Protein 1LMI (pdb70)

InterPro domains:
  IPR015250 MPT63-like [PF09167] (32-157)
  IPR029050 Immunoprotective extracellular, immunoglobulin-like domain superfamily [G3DSA:2.60.40.1240] (29-159)

Solvent-accessible surface area: 6505 Å² total; per-residue (Å²): 125,107,73,55,66,67,10,122,50,39,43,73,18,67,17,86,54,89,152,40,86,28,26,17,0,3,77,0,14,82,27,104,61,6,141,18,109,16,61,89,91,109,58,86,36,86,10,30,18,0,37,0,23,0,24,0,74,111,20,69,6,85,9,41,5,45,39,0,6,0,43,12,93,130,44,73,62,14,109,2,19,147,63,80,48,12,55,112,34,3,56,33,61,79,16,69,111,64,94,101,18,87,11,50,2,4,0,21,9,89,38,80,66,4,59,23,0,0,2,43,58,71,169,62,34,16,0,25,0,67,123

Sequence (131 aa):
SAYPITGKLGSELTMTDTVGQVVLGWKVSDLKSSTAVIPGYPVAGQVWEATATVNAIRGSVTPAVSQFNARTADGINYRVLWQAAGPDTISGATIPQGEQSTGKIYFDVTGPSPTIVAMNNGMEDLLIWEP

Radius of gyration: 14.11 Å; Cα contacts (8 Å, |Δi|>4): 336; chains: 1; bounding box: 38×39×24 Å

Foldseek 3Di:
DPDADEDAQQDWDWDQDVVVQWIKIKHKHDWAFDPKDFDPPPFDATKIKIKMKMAGATFKDQDPLQQKWFAAPVGDIWTWPPDDRGPQGWDRDIGGHGDMIMGMIMTRDDDDGGFKMWGHDVPGTHYIHGD

Structure (mmCIF, N/CA/C/O backbone):
data_1LMI
#
_entry.id   1LMI
#
_cell.length_a   43.129
_cell.length_b   43.129
_cell.length_c   228.798
_cell.angle_alpha   90.00
_cell.angle_beta   90.00
_cell.angle_gamma   120.00
#
_symmetry.space_group_name_H-M   'P 65 2 2'
#
loop_
_entity.id
_entity.type
_entity.pdbx_description
1 polymer 'Immunogenic protein MPT63/MPB63'
2 water water
#
loop_
_atom_site.group_PDB
_atom_site.id
_atom_site.type_symbol
_atom_site.label_atom_id
_atom_site.label_alt_id
_atom_site.label_comp_id
_atom_site.label_asym_id
_atom_site.label_entity_id
_atom_site.label_seq_id
_atom_site.pdbx_PDB_ins_code
_atom_site.Cartn_x
_atom_site.Cartn_y
_atom_site.Cartn_z
_atom_site.occupancy
_atom_site.B_iso_or_equiv
_atom_site.auth_seq_id
_atom_site.auth_comp_id
_atom_site.auth_asym_id
_atom_site.auth_atom_id
_atom_site.pdbx_PDB_model_num
ATOM 1 N N . SER A 1 1 ? 27.709 37.058 17.706 1.00 30.33 1 SER A N 1
ATOM 2 C CA . SER A 1 1 ? 28.831 36.314 17.158 1.00 25.19 1 SER A CA 1
ATOM 3 C C . SER A 1 1 ? 28.826 36.362 15.629 1.00 33.21 1 SER A C 1
ATOM 4 O O . SER A 1 1 ? 27.731 36.268 15.070 1.00 32.24 1 SER A O 1
ATOM 7 N N . ALA A 1 2 ? 29.997 36.493 15.024 1.00 28.07 2 ALA A N 1
ATOM 8 C CA . ALA A 1 2 ? 30.148 36.490 13.578 1.00 26.97 2 ALA A CA 1
ATOM 9 C C . ALA A 1 2 ? 29.971 35.077 13.026 1.00 28.85 2 ALA A C 1
ATOM 10 O O . ALA A 1 2 ? 29.838 34.898 11.831 1.00 23.82 2 ALA A O 1
ATOM 12 N N . TYR A 1 3 ? 29.969 34.065 13.904 1.00 22.36 3 TYR A N 1
ATOM 13 C CA . TYR A 1 3 ? 29.662 32.750 13.350 1.00 18.79 3 TYR A CA 1
ATOM 14 C C . TYR A 1 3 ? 28.145 32.589 13.158 1.00 24.57 3 TYR A C 1
ATOM 15 O O . TYR A 1 3 ? 27.384 33.244 13.864 1.00 25.54 3 TYR A O 1
ATOM 24 N N . PRO A 1 4 ? 27.851 31.730 12.263 1.00 21.10 4 PRO A N 1
ATOM 25 C CA . PRO A 1 4 ? 28.572 30.804 11.452 1.00 16.82 4 PRO A CA 1
ATOM 26 C C . PRO A 1 4 ? 28.997 31.385 10.091 1.00 17.98 4 PRO A C 1
ATOM 27 O O . PRO A 1 4 ? 28.408 32.352 9.646 1.00 23.58 4 PRO A O 1
ATOM 31 N N . ILE A 1 5 ? 29.974 30.699 9.526 1.00 1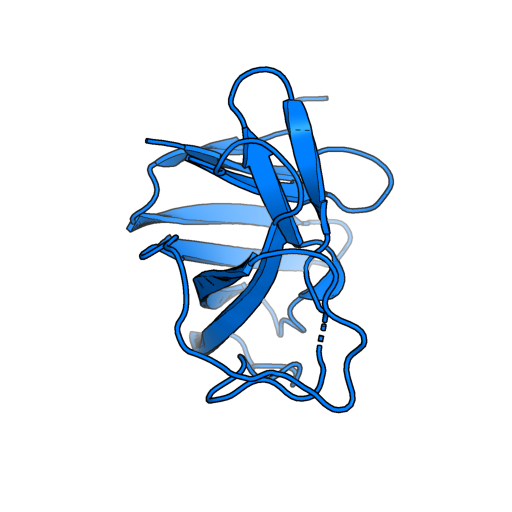6.07 5 ILE A N 1
ATOM 32 C CA . ILE A 1 5 ? 30.457 30.874 8.167 1.00 14.20 5 ILE A CA 1
ATOM 33 C C . ILE A 1 5 ? 29.640 29.910 7.296 1.00 13.88 5 ILE A C 1
ATOM 34 O O . ILE A 1 5 ? 29.619 28.721 7.610 1.00 14.17 5 ILE A O 1
ATOM 39 N N . THR A 1 6 ? 28.971 30.420 6.287 1.00 19.56 6 THR A N 1
ATOM 40 C CA . THR A 1 6 ? 28.066 29.657 5.451 1.00 15.14 6 THR A CA 1
ATOM 41 C C . THR A 1 6 ? 28.588 29.634 4.032 1.00 17.15 6 THR A C 1
ATOM 42 O O . THR A 1 6 ? 29.054 30.669 3.529 1.00 20.71 6 THR A O 1
ATOM 46 N N . GLY A 1 7 ? 28.470 28.471 3.405 1.00 14.84 7 GLY A N 1
ATOM 47 C CA . GLY A 1 7 ? 28.756 28.413 1.974 1.00 13.78 7 GLY A CA 1
ATOM 48 C C . GLY A 1 7 ? 28.036 27.244 1.349 1.00 12.32 7 GLY A C 1
ATOM 49 O O . GLY A 1 7 ? 27.041 26.776 1.906 1.00 15.41 7 GLY A O 1
ATOM 50 N N . LYS A 1 8 ? 28.494 26.757 0.222 1.00 12.51 8 LYS A N 1
ATOM 51 C CA . LYS A 1 8 ? 27.819 25.753 -0.575 1.00 13.50 8 LYS A CA 1
ATOM 52 C C . LYS A 1 8 ? 28.390 24.362 -0.347 1.00 9.15 8 LYS A C 1
ATOM 53 O O . LYS A 1 8 ? 29.606 24.230 -0.215 1.00 13.00 8 LYS A O 1
ATOM 59 N N . LEU A 1 9 ? 27.510 23.368 -0.319 1.00 9.52 9 LEU A N 1
ATOM 60 C CA . LEU A 1 9 ? 27.981 21.992 -0.468 1.00 10.47 9 LEU A CA 1
ATOM 61 C C . LEU A 1 9 ? 28.895 21.905 -1.673 1.00 9.65 9 LEU A C 1
ATOM 62 O O . LEU A 1 9 ? 28.532 22.468 -2.724 1.00 11.49 9 LEU A O 1
ATOM 67 N N . GLY A 1 10 ? 30.007 21.219 -1.499 1.00 11.12 10 GLY A N 1
ATOM 68 C CA . GLY A 1 10 ? 31.049 21.110 -2.517 1.00 11.19 10 GLY A CA 1
ATOM 69 C C . GLY A 1 10 ? 32.192 22.080 -2.248 1.00 12.41 10 GLY A C 1
ATOM 70 O O . GLY A 1 10 ? 33.267 21.905 -2.848 1.00 11.77 10 GLY A O 1
ATOM 71 N N . SER A 1 11 ? 32.005 23.085 -1.398 1.00 10.64 11 SER A N 1
ATOM 72 C CA . SER A 1 11 ? 33.039 24.087 -1.143 1.00 11.62 11 SER A CA 1
ATOM 73 C C . SER A 1 11 ? 33.769 23.847 0.177 1.00 11.36 11 SER A C 1
ATOM 74 O O . SER A 1 11 ? 33.207 23.325 1.129 1.00 11.54 11 SER A O 1
ATOM 77 N N . GLU A 1 12 ? 35.022 24.257 0.204 1.00 10.53 12 GLU A N 1
ATOM 78 C CA . GLU A 1 12 ? 35.831 24.247 1.418 1.00 9.58 12 GLU A CA 1
ATOM 79 C C . GL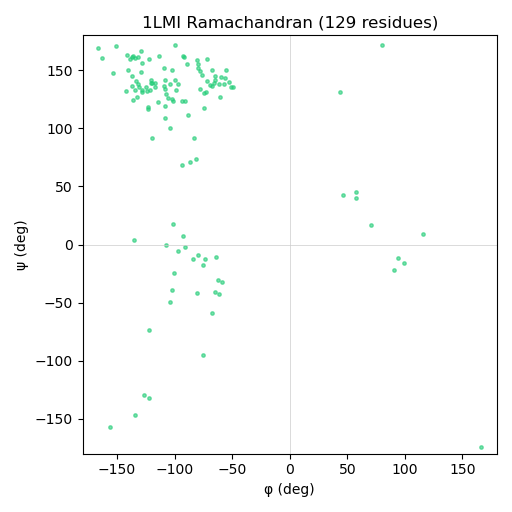U A 1 12 ? 35.757 25.592 2.118 1.00 11.96 12 GLU A C 1
ATOM 80 O O . GLU A 1 12 ? 36.026 26.630 1.494 1.00 13.44 12 GLU A O 1
ATOM 86 N N . LEU A 1 13 ? 35.343 25.549 3.389 1.00 10.87 13 LEU A N 1
ATOM 87 C CA . LEU A 1 13 ? 35.224 26.758 4.207 1.00 10.91 13 LEU A CA 1
ATOM 88 C C . LEU A 1 13 ? 36.385 26.833 5.197 1.00 14.40 13 LEU A C 1
ATOM 89 O O . LEU A 1 13 ? 36.715 25.776 5.764 1.00 14.30 13 LEU A O 1
ATOM 94 N N . THR A 1 14 ? 36.958 27.997 5.397 1.00 13.04 14 THR A N 1
ATOM 95 C CA . THR A 1 14 ? 38.120 28.251 6.258 1.00 11.81 14 THR A CA 1
ATOM 96 C C . THR A 1 14 ? 37.692 28.781 7.597 1.00 14.29 14 THR A C 1
ATOM 97 O O . THR A 1 14 ? 36.861 29.690 7.717 1.00 18.29 14 THR A O 1
ATOM 100 N N . MET A 1 15 ? 38.229 28.235 8.688 1.00 14.72 15 MET A N 1
ATOM 101 C CA . MET A 1 15 ? 37.936 28.885 9.968 1.00 19.16 15 MET A CA 1
ATOM 102 C C . MET A 1 15 ? 39.270 29.033 10.690 1.00 15.37 15 MET A C 1
ATOM 103 O O . MET A 1 15 ? 40.134 28.166 10.699 1.00 13.08 15 MET A O 1
ATOM 108 N N . THR A 1 16 ? 39.380 30.214 11.278 1.00 13.87 16 THR A N 1
ATOM 109 C CA . THR A 1 16 ? 40.581 30.558 12.023 1.00 11.94 16 THR A CA 1
ATOM 110 C C . THR A 1 16 ? 40.259 30.390 13.497 1.00 14.61 16 THR A C 1
ATOM 111 O O . THR A 1 16 ? 39.303 31.001 14.001 1.00 20.92 16 THR A O 1
ATOM 115 N N . ASP A 1 17 ? 41.031 29.579 14.199 1.00 15.31 17 ASP A N 1
ATOM 116 C CA . ASP A 1 17 ? 40.837 29.470 15.646 1.00 16.84 17 ASP A CA 1
ATOM 117 C C . ASP A 1 17 ? 42.086 29.885 16.423 1.00 15.00 17 ASP A C 1
ATOM 118 O O . ASP A 1 17 ? 42.947 29.073 16.734 1.00 19.35 17 ASP A O 1
ATOM 123 N N . THR A 1 18 ? 42.121 31.166 16.775 1.00 21.08 18 THR A N 1
ATOM 124 C CA . THR A 1 18 ? 43.330 31.672 17.424 1.00 19.45 18 THR A CA 1
ATOM 125 C C . THR A 1 18 ? 43.436 31.222 18.874 1.00 26.43 18 THR A C 1
ATOM 126 O O . THR A 1 18 ? 44.521 31.235 19.474 1.00 45.65 18 THR A O 1
ATOM 130 N N . VAL A 1 19 ? 42.358 30.766 19.508 1.00 21.34 19 VAL A N 1
ATOM 131 C CA . VAL A 1 19 ? 42.576 30.180 20.842 1.00 16.77 19 VAL A CA 1
ATOM 132 C C . VAL A 1 19 ? 43.405 28.924 20.750 1.00 19.62 19 VAL A C 1
ATOM 133 O O . VAL A 1 19 ? 44.273 28.643 21.580 1.00 22.11 19 VAL A O 1
ATOM 137 N N . GLY A 1 20 ? 43.098 28.119 19.717 1.00 17.98 20 GLY A N 1
ATOM 138 C CA . GLY A 1 20 ? 43.848 26.898 19.498 1.00 17.60 20 GLY A CA 1
ATOM 139 C C . GLY A 1 20 ? 45.063 27.049 18.584 1.00 16.13 20 GLY A C 1
ATOM 140 O O . GLY A 1 20 ? 45.762 26.063 18.390 1.00 23.73 20 GLY A O 1
ATOM 141 N N . GLN A 1 21 ? 45.285 28.242 18.060 1.00 18.85 21 GLN A N 1
ATOM 142 C CA . GLN A 1 21 ? 46.369 28.569 17.158 1.00 23.43 21 GLN A CA 1
ATOM 143 C C . GLN A 1 21 ? 46.321 27.673 15.927 1.00 18.46 21 GLN A C 1
ATOM 144 O O . GLN A 1 21 ? 47.337 27.193 15.441 1.00 25.03 21 GLN A O 1
ATOM 150 N N . VAL A 1 22 ? 45.093 27.439 15.466 1.00 16.90 22 VAL A N 1
ATOM 151 C CA . VAL A 1 22 ? 44.980 26.603 14.266 1.00 15.29 22 VAL A CA 1
ATOM 152 C C . VAL A 1 22 ? 44.108 27.348 13.256 1.00 12.02 22 VAL A C 1
ATOM 153 O O . VAL A 1 22 ? 43.307 28.211 13.614 1.00 15.10 22 VAL A O 1
ATOM 157 N N . VAL A 1 23 ? 44.313 26.980 12.000 1.00 14.19 23 VAL A N 1
ATOM 158 C CA . VAL A 1 23 ? 43.443 27.350 10.896 1.00 9.67 23 VAL A CA 1
ATOM 159 C C . VAL A 1 23 ? 43.099 26.054 10.173 1.00 14.04 23 VAL A C 1
ATOM 160 O O . VAL A 1 23 ? 43.978 25.228 9.898 1.00 13.90 23 VAL A O 1
ATOM 164 N N . LEU A 1 24 ? 41.814 25.877 9.887 1.00 12.77 24 LEU A N 1
ATOM 165 C CA . LEU A 1 24 ? 41.522 24.633 9.166 1.00 13.01 24 LEU A CA 1
ATOM 166 C C . LEU A 1 24 ? 40.494 24.938 8.079 1.00 12.25 24 LEU A C 1
ATOM 167 O O . LEU A 1 24 ? 39.780 25.939 8.075 1.00 14.64 24 LEU A O 1
ATOM 172 N N . GLY A 1 25 ? 40.507 24.004 7.120 1.00 12.13 25 GLY A N 1
ATOM 173 C CA . GLY A 1 25 ? 39.531 24.077 6.025 1.00 9.90 25 GLY A CA 1
ATOM 174 C C . GLY A 1 25 ? 38.671 22.843 6.109 1.00 13.47 25 GLY A C 1
ATOM 175 O O . GLY A 1 25 ? 39.233 21.767 6.326 1.00 13.20 25 GLY A O 1
ATOM 176 N N . TRP A 1 26 ? 37.369 22.955 5.973 1.00 9.15 26 TRP A N 1
ATOM 177 C CA . TRP A 1 26 ? 36.551 21.769 5.850 1.00 8.16 26 TRP A CA 1
ATOM 178 C C . TRP A 1 26 ? 35.729 21.857 4.544 1.00 8.76 26 TRP A C 1
ATOM 179 O O . TRP A 1 26 ? 35.093 22.880 4.295 1.00 10.09 26 TRP A O 1
ATOM 190 N N . LYS A 1 27 ? 35.762 20.760 3.794 1.00 9.24 27 LYS A N 1
ATOM 191 C CA . LYS A 1 27 ? 34.897 20.588 2.633 1.00 9.86 27 LYS A CA 1
ATOM 192 C C . LYS A 1 27 ? 33.830 19.544 2.994 1.00 9.98 27 LYS A C 1
ATOM 193 O O . LYS A 1 27 ? 34.195 18.490 3.534 1.00 10.28 27 LYS A O 1
ATOM 199 N N . VAL A 1 28 ? 32.589 19.867 2.656 1.00 9.03 28 VAL A N 1
ATOM 200 C CA . VAL A 1 28 ? 31.521 18.858 2.761 1.00 10.61 28 VAL A CA 1
ATOM 201 C C . VAL A 1 28 ? 30.810 18.820 1.414 1.00 8.57 28 VAL A C 1
ATOM 202 O O . VAL A 1 28 ? 30.508 19.867 0.797 1.00 12.10 28 VAL A O 1
ATOM 206 N N . SER A 1 29 ? 30.633 17.574 0.916 1.00 9.19 29 SER A N 1
ATOM 207 C CA . SER A 1 29 ? 29.969 17.407 -0.374 1.00 8.81 29 SER A CA 1
ATOM 208 C C . SER A 1 29 ? 29.254 16.064 -0.414 1.00 13.48 29 SER A C 1
ATOM 209 O O . SER A 1 29 ? 29.419 15.205 0.457 1.00 11.61 29 SER A O 1
ATOM 212 N N . ASP A 1 30 ? 28.442 15.830 -1.449 1.00 10.86 30 ASP A N 1
ATOM 213 C CA . ASP A 1 30 ? 27.859 14.501 -1.650 1.00 11.44 30 ASP A CA 1
ATOM 214 C C . ASP A 1 30 ? 27.037 14.024 -0.425 1.00 10.71 30 ASP A C 1
ATOM 215 O O . ASP A 1 30 ? 27.080 12.883 0.043 1.00 10.85 30 ASP A O 1
ATOM 220 N N . LEU A 1 31 ? 26.214 14.937 0.096 1.00 9.50 31 LEU A N 1
ATOM 221 C CA . LEU A 1 31 ? 25.203 14.615 1.073 1.00 9.64 31 LEU A CA 1
ATOM 222 C C . LEU A 1 31 ? 24.027 13.900 0.406 1.00 12.92 31 LEU A C 1
ATOM 223 O O . LEU A 1 31 ? 23.359 14.484 -0.470 1.00 11.67 31 LEU A O 1
ATOM 228 N N . LYS A 1 32 ? 23.789 12.664 0.812 1.00 10.57 32 LYS A N 1
ATOM 229 C CA . LYS A 1 32 ? 22.798 11.868 0.068 1.00 11.86 32 LYS A CA 1
ATOM 230 C C . LYS A 1 32 ? 22.318 10.657 0.845 1.00 10.68 32 LYS A C 1
ATOM 231 O O . LYS A 1 32 ? 22.998 10.263 1.799 1.00 10.75 32 LYS A O 1
ATOM 237 N N . SER A 1 33 ? 21.166 10.130 0.446 1.00 11.31 33 SER A N 1
ATOM 238 C CA . SER A 1 33 ? 20.731 8.857 1.047 1.00 11.99 33 SER A CA 1
ATOM 239 C C . SER A 1 33 ? 21.802 7.810 0.819 1.00 13.31 33 SER A C 1
ATOM 240 O O . SER A 1 33 ? 22.380 7.707 -0.257 1.00 13.21 33 SER A O 1
ATOM 243 N N . SER A 1 34 ? 22.082 7.003 1.848 1.00 14.96 34 SER A N 1
ATOM 244 C CA . SER A 1 34 ? 23.162 6.043 1.791 1.00 13.81 34 SER A CA 1
ATOM 245 C C . SER A 1 34 ? 22.581 4.622 1.721 1.00 17.26 34 SER A C 1
ATOM 246 O O . SER A 1 34 ? 21.489 4.365 2.206 1.00 19.54 34 SER A O 1
ATOM 249 N N . THR A 1 35 ? 23.349 3.756 1.116 1.00 19.19 35 THR A N 1
ATOM 250 C CA . THR A 1 35 ? 23.107 2.322 1.166 1.00 23.62 35 THR A CA 1
ATOM 251 C C . THR A 1 35 ? 23.987 1.698 2.250 1.00 32.54 35 THR A C 1
ATOM 252 O O . THR A 1 35 ? 23.864 0.499 2.493 1.00 32.03 35 THR A O 1
ATOM 256 N N . ALA A 1 36 ? 24.876 2.478 2.867 1.00 27.28 36 ALA A N 1
ATOM 257 C CA . ALA A 1 36 ? 25.690 1.945 3.954 1.00 24.71 36 ALA A CA 1
ATOM 258 C C . ALA A 1 36 ? 24.787 1.293 5.006 1.00 21.69 36 ALA A C 1
ATOM 259 O O . ALA A 1 36 ? 23.721 1.785 5.335 1.00 28.91 36 ALA A O 1
ATOM 261 N N . VAL A 1 37 ? 25.268 0.167 5.506 1.00 28.71 37 VAL A N 1
ATOM 262 C CA . VAL A 1 37 ? 24.704 -0.430 6.718 1.00 36.63 37 VAL A CA 1
ATOM 263 C C . VAL A 1 37 ? 25.771 -0.112 7.762 1.00 26.45 37 VAL A C 1
ATOM 264 O O . VAL A 1 37 ? 26.958 -0.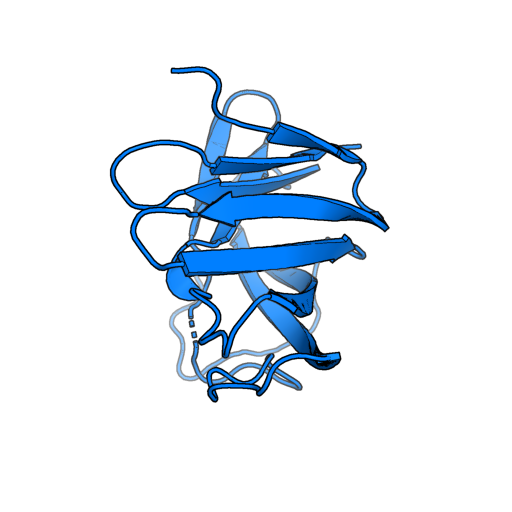370 7.520 1.00 30.69 37 VAL A O 1
ATOM 268 N N . ILE A 1 38 ? 25.372 0.516 8.852 1.00 35.41 38 ILE A N 1
ATOM 269 C CA . ILE A 1 38 ? 26.439 1.146 9.663 1.00 51.58 38 ILE A CA 1
ATOM 270 C C . ILE A 1 38 ? 27.305 0.055 10.259 1.00 63.66 38 ILE A C 1
ATOM 271 O O . ILE A 1 38 ? 28.480 -0.109 9.969 1.00 102.28 38 ILE A O 1
ATOM 276 N N . PRO A 1 39 ? 26.639 -0.768 11.013 1.00 54.76 39 PRO A N 1
ATOM 277 C CA . PRO A 1 39 ? 26.078 -0.730 12.336 1.00 49.09 39 PRO A CA 1
ATOM 278 C C . PRO A 1 39 ? 26.659 -1.859 13.174 1.00 45.60 39 PRO A C 1
ATOM 279 O O . PRO A 1 39 ? 27.867 -2.059 13.179 1.00 43.08 39 PRO A O 1
ATOM 283 N N . GLY A 1 40 ? 25.789 -2.559 13.834 1.00 36.25 40 GLY A N 1
ATOM 284 C CA . GLY A 1 40 ? 25.502 -2.871 15.185 1.00 25.24 40 GLY A CA 1
ATOM 285 C C . GLY A 1 40 ? 24.968 -1.569 15.794 1.00 30.98 40 GLY A C 1
ATOM 286 O O . GLY A 1 40 ? 24.911 -1.445 17.007 1.00 45.29 40 GLY A O 1
ATOM 287 N N . TYR A 1 41 ? 24.575 -0.629 14.927 1.00 29.09 41 TYR A N 1
ATOM 288 C CA . TYR A 1 41 ? 24.005 0.644 15.345 1.00 28.73 41 TYR A CA 1
ATOM 289 C C . TYR A 1 41 ? 22.474 0.542 15.295 1.00 28.23 41 TYR A C 1
ATOM 290 O O . TYR A 1 41 ? 21.961 -0.018 14.315 1.00 23.38 41 TYR A O 1
ATOM 299 N N . PRO A 1 42 ? 21.746 1.064 16.276 1.00 35.70 42 PRO A N 1
ATOM 300 C CA . PRO A 1 42 ? 20.269 1.027 16.220 1.00 24.79 42 PRO A CA 1
ATOM 301 C C . PRO A 1 42 ? 19.648 2.125 15.364 1.00 21.51 42 PRO A C 1
ATOM 302 O O . PRO A 1 42 ? 19.033 3.079 15.811 1.00 20.65 42 PRO A O 1
ATOM 306 N N . VAL A 1 43 ? 19.762 1.993 14.043 1.00 17.51 43 VAL A N 1
ATOM 307 C CA . VAL A 1 43 ? 19.153 2.895 13.058 1.00 18.18 43 VAL A CA 1
ATOM 308 C C . VAL A 1 43 ? 17.646 2.952 13.137 1.00 16.59 43 VAL A C 1
ATOM 309 O O . VAL A 1 43 ? 17.014 1.864 13.081 1.00 18.43 43 VAL A O 1
ATOM 313 N N . ALA A 1 44 ? 17.037 4.122 13.247 1.00 19.53 44 ALA A N 1
ATOM 314 C CA . ALA A 1 44 ? 15.592 4.247 13.320 1.00 18.64 44 ALA A CA 1
ATOM 315 C C . ALA A 1 44 ? 14.981 4.651 11.984 1.00 23.32 44 ALA A C 1
ATOM 316 O O . ALA A 1 44 ? 13.798 4.406 11.727 1.00 21.45 44 ALA A O 1
ATOM 318 N N . GLY A 1 45 ? 15.786 5.294 11.149 1.00 16.68 45 GLY A N 1
ATOM 319 C CA . GLY A 1 45 ? 15.238 5.778 9.892 1.00 15.37 45 GLY A CA 1
ATOM 320 C C . GLY A 1 45 ? 16.087 5.276 8.732 1.00 14.31 45 GLY A C 1
ATOM 321 O O . GLY A 1 45 ? 16.387 4.086 8.594 1.00 17.17 45 GLY A O 1
ATOM 322 N N . GLN A 1 46 ? 16.457 6.244 7.882 1.00 14.19 46 GLN A N 1
ATOM 323 C CA . GLN A 1 46 ? 17.280 5.965 6.724 1.00 17.57 46 GLN A CA 1
ATOM 324 C C . GLN A 1 46 ? 18.714 6.491 6.902 1.00 12.54 46 GLN A C 1
ATOM 325 O O . GLN A 1 46 ? 18.837 7.676 7.203 1.00 13.14 46 GLN A O 1
ATOM 331 N N . VAL A 1 47 ? 19.697 5.644 6.656 1.00 12.63 47 VAL A N 1
ATOM 332 C CA . VAL A 1 47 ? 21.068 6.165 6.801 1.00 13.37 47 VAL A CA 1
ATOM 333 C C . VAL A 1 47 ? 21.379 7.120 5.636 1.00 16.03 47 VAL A C 1
ATOM 334 O O . VAL A 1 47 ? 21.109 6.786 4.487 1.00 15.44 47 VAL A O 1
ATOM 338 N N . TRP A 1 48 ? 21.903 8.283 5.991 1.00 11.05 48 TRP A N 1
ATOM 339 C CA . TRP A 1 48 ? 22.416 9.240 5.008 1.00 10.64 48 TRP A CA 1
ATOM 340 C C . TRP A 1 48 ? 23.924 9.348 5.210 1.00 12.88 48 TRP A C 1
ATOM 341 O O . TRP A 1 48 ? 24.509 8.966 6.232 1.00 10.74 48 TRP A O 1
ATOM 352 N N . GLU A 1 49 ? 24.598 9.874 4.190 1.00 10.92 49 GLU A N 1
ATOM 353 C CA . GLU A 1 49 ? 26.026 10.079 4.245 1.00 11.85 49 GLU A CA 1
ATOM 354 C C . GLU A 1 49 ? 26.384 11.457 3.652 1.00 10.00 49 GLU A C 1
ATOM 355 O O . GLU A 1 49 ? 25.604 12.065 2.934 1.00 10.03 49 GLU A O 1
ATOM 361 N N . ALA A 1 50 ? 27.595 11.903 4.007 1.00 8.77 50 ALA A N 1
ATOM 362 C CA . ALA A 1 50 ? 28.224 12.988 3.266 1.00 9.70 50 ALA A CA 1
ATOM 363 C C . ALA A 1 50 ? 29.723 12.626 3.196 1.00 10.63 50 ALA A C 1
ATOM 364 O O . ALA A 1 50 ? 30.242 11.777 3.929 1.00 9.38 50 ALA A O 1
ATOM 366 N N . THR A 1 51 ? 30.440 13.271 2.287 1.00 10.28 51 THR A N 1
ATOM 367 C CA . THR A 1 51 ? 31.883 13.134 2.181 1.00 9.79 51 THR A CA 1
ATOM 368 C C . THR A 1 51 ? 32.553 14.413 2.667 1.00 9.96 51 THR A C 1
ATOM 369 O O . THR A 1 51 ? 32.313 15.506 2.145 1.00 11.56 51 THR A O 1
ATOM 373 N N . ALA A 1 52 ? 33.364 14.283 3.708 1.00 9.73 52 ALA A N 1
ATOM 374 C CA . ALA A 1 52 ? 33.981 15.421 4.382 1.00 10.02 52 ALA A CA 1
ATOM 375 C C . ALA A 1 52 ? 35.504 15.304 4.323 1.00 11.45 52 ALA A C 1
ATOM 376 O O . ALA A 1 52 ? 36.030 14.190 4.426 1.00 12.12 52 ALA A O 1
ATOM 378 N N . THR A 1 53 ? 36.124 16.448 4.132 1.00 8.87 53 THR A N 1
ATOM 379 C CA . THR A 1 53 ? 37.583 16.555 4.046 1.00 12.14 53 THR A CA 1
ATOM 380 C C . THR A 1 53 ? 38.065 17.704 4.935 1.00 9.21 53 THR A C 1
ATOM 381 O O . THR A 1 53 ? 37.558 18.829 4.817 1.00 10.69 53 THR A O 1
ATOM 385 N N . VAL A 1 54 ? 39.022 17.426 5.824 1.00 9.67 54 VAL A N 1
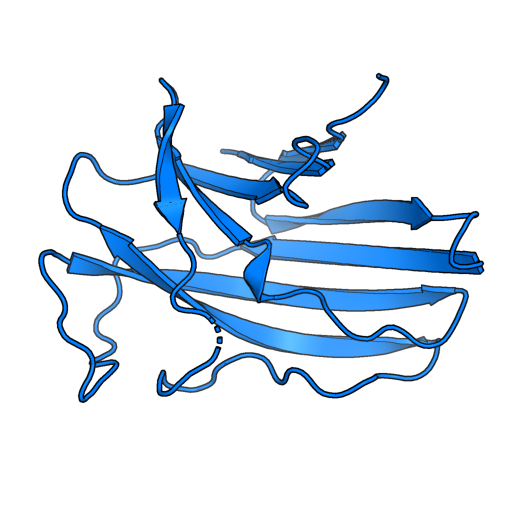ATOM 386 C CA . VAL A 1 54 ? 39.613 18.471 6.665 1.00 9.31 54 VAL A CA 1
ATOM 387 C C . VAL A 1 54 ? 41.036 18.751 6.188 1.00 8.83 54 VAL A C 1
ATOM 388 O O . VAL A 1 54 ? 41.769 17.825 5.777 1.00 11.70 54 VAL A O 1
ATOM 392 N N . ASN A 1 55 ? 41.386 20.002 6.214 1.00 8.96 55 ASN A N 1
ATOM 393 C CA . ASN A 1 55 ? 42.649 20.531 5.696 1.00 9.95 55 ASN A CA 1
ATOM 394 C C . ASN A 1 55 ? 43.363 21.272 6.813 1.00 8.65 55 ASN A C 1
ATOM 395 O O . ASN A 1 55 ? 42.809 22.244 7.308 1.00 10.30 55 ASN A O 1
ATOM 400 N N . ALA A 1 56 ? 44.536 20.795 7.214 1.00 11.82 56 ALA A N 1
ATOM 401 C CA . ALA A 1 56 ? 45.270 21.456 8.309 1.00 10.21 56 ALA A CA 1
ATOM 402 C C . ALA A 1 56 ? 46.057 22.622 7.738 1.00 11.06 56 ALA A C 1
ATOM 403 O O . ALA A 1 56 ? 47.187 22.500 7.264 1.00 13.26 56 ALA A O 1
ATOM 405 N N . ILE A 1 57 ? 45.474 23.804 7.717 1.00 10.21 57 ILE A N 1
ATOM 406 C CA . ILE A 1 57 ? 46.108 24.937 7.030 1.00 10.47 57 ILE A CA 1
ATOM 407 C C . ILE A 1 57 ? 47.182 25.543 7.922 1.00 14.28 57 ILE A C 1
ATOM 408 O O . ILE A 1 57 ? 48.255 25.889 7.424 1.00 12.95 57 ILE A O 1
ATOM 413 N N . ARG A 1 58 ? 46.877 25.666 9.219 1.00 11.73 58 ARG A N 1
ATOM 414 C CA . ARG A 1 58 ? 47.855 26.182 10.175 1.00 14.96 58 ARG A CA 1
ATOM 415 C C . ARG A 1 58 ? 47.782 25.289 11.419 1.00 16.85 58 ARG A C 1
ATOM 416 O O . ARG A 1 58 ? 46.672 25.169 11.950 1.00 14.32 58 ARG A O 1
ATOM 424 N N . GLY A 1 59 ? 48.917 24.719 11.812 1.00 14.93 59 GLY A N 1
ATOM 425 C CA . GLY A 1 59 ? 48.989 23.824 12.934 1.00 13.21 59 GLY A CA 1
ATOM 426 C C . GLY A 1 59 ? 48.537 22.407 12.626 1.00 18.79 59 GLY A C 1
ATOM 427 O O . GLY A 1 59 ? 48.005 22.134 11.543 1.00 14.55 59 GLY A O 1
ATOM 428 N N . SER A 1 60 ? 48.759 21.529 13.601 1.00 14.76 60 SER A N 1
ATOM 429 C CA . SER A 1 60 ? 48.255 20.177 13.595 1.00 15.15 60 SER A CA 1
ATOM 430 C C . SER A 1 60 ? 46.774 20.223 13.993 1.00 18.03 60 SER A C 1
ATOM 431 O O . SER A 1 60 ? 46.467 20.934 14.939 1.00 21.19 60 SER A O 1
ATOM 434 N N . VAL A 1 61 ? 45.935 19.507 13.260 1.00 14.81 61 VAL A N 1
ATOM 435 C CA . VAL A 1 61 ? 44.491 19.511 13.486 1.00 15.74 61 VAL A CA 1
ATOM 436 C C . VAL A 1 61 ? 43.992 18.109 13.777 1.00 16.02 61 VAL A C 1
ATOM 437 O O . VAL A 1 61 ? 44.330 17.150 13.082 1.00 14.49 61 VAL A O 1
ATOM 441 N N . THR A 1 62 ? 43.169 17.978 14.811 1.00 16.02 62 THR A N 1
ATOM 442 C CA . THR A 1 62 ? 42.423 16.798 15.155 1.00 15.78 62 THR A CA 1
ATOM 443 C C . THR A 1 62 ? 40.961 17.077 14.834 1.00 18.41 62 THR A C 1
ATOM 444 O O . THR A 1 62 ? 40.305 17.911 15.467 1.00 20.17 62 THR A O 1
ATOM 448 N N . PRO A 1 63 ? 40.395 16.463 13.804 1.00 15.53 63 PRO A N 1
ATOM 449 C CA . PRO A 1 63 ? 39.084 16.916 13.318 1.00 15.97 63 PRO A CA 1
ATOM 450 C C . PRO A 1 63 ? 37.985 16.585 14.335 1.00 14.79 63 PRO A C 1
ATOM 451 O O . PRO A 1 63 ? 37.962 15.503 14.918 1.00 15.51 63 PRO A O 1
ATOM 455 N N . ALA A 1 64 ? 37.102 17.556 14.526 1.00 16.19 64 ALA A N 1
ATOM 456 C CA . ALA A 1 64 ? 36.079 17.402 15.569 1.00 15.55 64 ALA A CA 1
ATOM 457 C C . ALA A 1 64 ? 34.836 16.816 14.928 1.00 16.38 64 ALA A C 1
ATOM 458 O O . ALA A 1 64 ? 33.815 17.490 14.762 1.00 14.41 64 ALA A O 1
ATOM 460 N N . VAL A 1 65 ? 34.976 15.552 14.523 1.00 15.56 65 VAL A N 1
ATOM 461 C CA . VAL A 1 65 ? 33.934 14.951 13.687 1.00 11.43 65 VAL A CA 1
ATOM 462 C C . VAL A 1 65 ? 32.590 14.877 14.374 1.00 11.86 65 VAL A C 1
ATOM 463 O O . VAL A 1 65 ? 31.548 14.970 13.714 1.00 11.31 65 VAL A O 1
ATOM 467 N N . SER A 1 66 ? 32.545 14.735 15.704 1.00 11.88 66 SER A N 1
ATOM 468 C CA . SER A 1 66 ? 31.314 14.708 16.448 1.00 11.20 66 SER A CA 1
ATOM 469 C C . SER A 1 66 ? 30.538 16.021 16.367 1.00 11.21 66 SER A C 1
ATOM 470 O O . SER A 1 66 ? 29.364 16.057 16.757 1.00 12.82 66 SER A O 1
ATOM 473 N N . GLN A 1 67 ? 31.095 17.106 15.840 1.00 9.61 67 GLN A N 1
ATOM 474 C CA . GLN A 1 67 ? 30.435 18.396 15.683 1.00 9.07 67 GLN A CA 1
ATOM 475 C C . GLN A 1 67 ? 29.508 18.436 14.475 1.00 8.70 67 GLN A C 1
ATOM 476 O O . GLN A 1 67 ? 28.756 19.404 14.354 1.00 10.19 67 GLN A O 1
ATOM 482 N N . PHE A 1 68 ? 29.548 17.407 13.615 1.00 9.56 68 PHE A N 1
ATOM 483 C CA . PHE A 1 68 ? 28.731 17.440 12.401 1.00 8.81 68 PHE A CA 1
ATOM 484 C C . PHE A 1 68 ? 27.272 17.074 12.646 1.00 10.74 68 PHE A C 1
ATOM 485 O O . PHE A 1 68 ? 26.873 16.316 13.560 1.00 10.35 68 PHE A O 1
ATOM 493 N N . ASN A 1 69 ? 26.420 17.636 11.779 1.00 8.10 69 ASN A N 1
ATOM 494 C CA . ASN A 1 69 ? 24.984 17.497 11.800 1.00 11.02 69 ASN A CA 1
ATOM 495 C C . ASN A 1 69 ? 24.444 17.684 10.370 1.00 11.85 69 ASN A C 1
ATOM 496 O O . ASN A 1 69 ? 25.051 18.454 9.598 1.00 10.07 69 ASN A O 1
ATOM 501 N N . ALA A 1 70 ? 23.357 16.983 10.079 1.00 10.08 70 ALA A N 1
ATOM 502 C CA . ALA A 1 70 ? 22.608 17.164 8.836 1.00 8.02 70 ALA A CA 1
ATOM 503 C C . ALA A 1 70 ? 21.295 17.833 9.174 1.00 12.53 70 ALA A C 1
ATOM 504 O O . ALA A 1 70 ? 20.656 17.488 10.169 1.00 13.71 70 ALA A O 1
ATOM 506 N N . ARG A 1 71 ? 20.898 18.828 8.370 1.00 10.87 71 ARG A N 1
ATOM 507 C CA . ARG A 1 71 ? 19.683 19.564 8.697 1.00 11.87 71 ARG A CA 1
ATOM 508 C C . ARG A 1 71 ? 18.799 19.751 7.478 1.00 10.70 71 ARG A C 1
ATOM 509 O O . ARG A 1 71 ? 19.258 19.665 6.341 1.00 11.30 71 ARG A O 1
ATOM 517 N N . THR A 1 72 ? 17.540 20.025 7.770 1.00 12.41 72 THR A N 1
ATOM 518 C CA . THR A 1 72 ? 16.586 20.549 6.815 1.00 11.90 72 THR A CA 1
ATOM 519 C C . THR A 1 72 ? 16.574 22.078 6.881 1.00 13.58 72 THR A C 1
ATOM 520 O O . THR A 1 72 ? 17.059 22.693 7.833 1.00 15.42 72 THR A O 1
ATOM 524 N N . ALA A 1 73 ? 16.033 22.723 5.844 1.00 12.95 73 ALA A N 1
ATOM 525 C CA . ALA A 1 73 ? 16.041 24.175 5.828 1.00 14.86 73 ALA A CA 1
ATOM 526 C C . ALA A 1 73 ? 15.332 24.823 7.011 1.00 26.81 73 ALA A C 1
ATOM 527 O O . ALA A 1 73 ? 15.740 25.916 7.426 1.00 34.84 73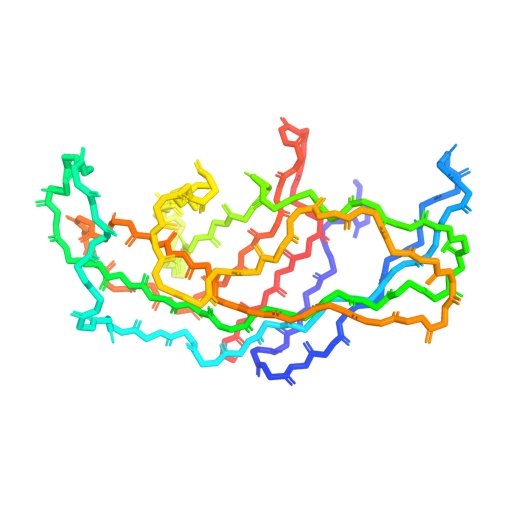 ALA A O 1
ATOM 529 N N . ASP A 1 74 ? 14.291 24.176 7.532 1.00 30.68 74 ASP A N 1
ATOM 530 C CA . ASP A 1 74 ? 13.568 24.830 8.638 1.00 40.00 74 ASP A CA 1
ATOM 531 C C . ASP A 1 74 ? 14.251 24.569 9.970 1.00 41.46 74 ASP A C 1
ATOM 532 O O . ASP A 1 74 ? 13.959 25.195 10.995 1.00 30.54 74 ASP A O 1
ATOM 537 N N . GLY A 1 75 ? 15.195 23.624 9.959 1.00 27.19 75 GLY A N 1
ATOM 538 C CA . GLY A 1 75 ? 16.006 23.405 11.129 1.00 23.38 75 GLY A CA 1
ATOM 539 C C . GLY A 1 75 ? 15.876 22.071 11.825 1.00 25.02 75 GLY A C 1
ATOM 540 O O . GLY A 1 75 ? 16.476 21.957 12.905 1.00 24.34 75 GLY A O 1
ATOM 541 N N . ILE A 1 76 ? 15.183 21.071 11.276 1.00 14.21 76 ILE A N 1
ATOM 542 C CA . ILE A 1 76 ? 15.309 19.730 11.847 1.00 14.89 76 ILE A CA 1
ATOM 543 C C . ILE A 1 76 ? 16.757 19.273 11.732 1.00 13.72 76 ILE A C 1
ATOM 544 O O . ILE A 1 76 ? 17.443 19.510 10.729 1.00 13.90 76 ILE A O 1
ATOM 549 N N . ASN A 1 77 ? 17.265 18.646 12.787 1.00 13.45 77 ASN A N 1
ATOM 550 C CA . ASN A 1 77 ? 18.672 18.308 12.922 1.00 13.73 77 ASN A CA 1
ATOM 551 C C . ASN A 1 77 ? 18.886 16.825 13.183 1.00 15.66 77 ASN A C 1
ATOM 552 O O . ASN A 1 77 ? 18.175 16.251 14.007 1.00 15.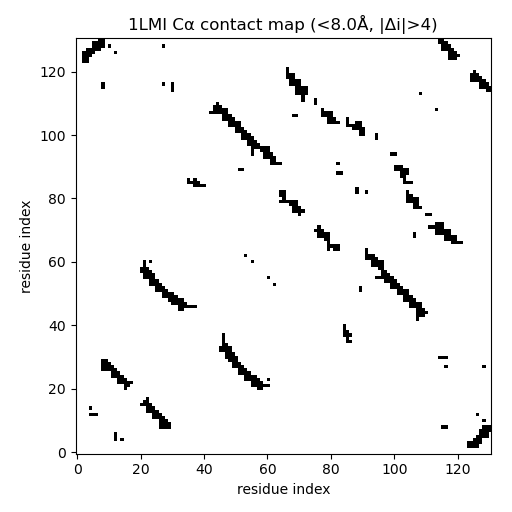01 77 ASN A O 1
ATOM 557 N N . TYR A 1 78 ? 19.856 16.247 12.486 1.00 11.03 78 TYR A N 1
ATOM 558 C CA . TYR A 1 78 ? 20.221 14.864 12.647 1.00 9.46 78 TYR A CA 1
ATOM 559 C C . TYR A 1 78 ? 21.716 14.834 13.003 1.00 13.49 78 TYR A C 1
ATOM 560 O O . TYR A 1 78 ? 22.549 15.303 12.209 1.00 12.09 78 TYR A O 1
ATOM 569 N N . ARG A 1 79 ? 22.046 14.324 14.170 1.00 12.35 79 ARG A N 1
ATOM 570 C CA . ARG A 1 79 ? 23.414 14.222 14.629 1.00 12.66 79 ARG A CA 1
ATOM 571 C C . ARG A 1 79 ? 24.222 13.276 13.754 1.00 11.10 79 ARG A C 1
ATOM 572 O O . ARG A 1 79 ? 23.722 12.239 13.298 1.00 12.82 79 ARG A O 1
ATOM 580 N N . VAL A 1 80 ? 25.503 13.600 13.572 1.00 10.35 80 VAL A N 1
ATOM 581 C CA . VAL A 1 80 ? 26.423 12.647 12.985 1.00 10.21 80 VAL A CA 1
ATOM 582 C C . VAL A 1 80 ? 26.506 11.389 13.835 1.00 12.83 80 VAL A C 1
ATOM 583 O O . VAL A 1 80 ? 26.425 11.449 15.070 1.00 15.54 80 VAL A O 1
ATOM 587 N N . LEU A 1 81 ? 26.641 10.260 13.142 1.00 12.30 81 LEU A N 1
ATOM 588 C CA . LEU A 1 81 ? 26.837 8.992 13.833 1.00 17.26 81 LEU A CA 1
ATOM 589 C C . LEU A 1 81 ? 28.326 8.834 14.083 1.00 23.00 81 LEU A C 1
ATOM 590 O O . LEU A 1 81 ? 29.009 8.050 13.432 1.00 25.46 81 LEU A O 1
ATOM 595 N N . TRP A 1 82 ? 28.815 9.669 15.009 1.00 22.81 82 TRP A N 1
ATOM 596 C CA . TRP A 1 82 ? 30.237 9.885 15.111 1.00 28.38 82 TRP A CA 1
ATOM 597 C C . TRP A 1 82 ? 30.670 7.830 16.249 1.00 47.28 82 TRP A C 1
ATOM 598 O O . TRP A 1 82 ? 29.855 8.053 17.088 1.00 58.25 82 TRP A O 1
ATOM 609 N N . GLN A 1 83 ? 31.835 7.573 15.848 1.00 57.42 83 GLN A N 1
ATOM 610 C CA . GLN A 1 83 ? 32.666 7.741 14.678 1.00 76.13 83 GLN A CA 1
ATOM 611 C C . GLN A 1 83 ? 31.990 6.986 13.522 1.00 91.12 83 GLN A C 1
ATOM 612 O O . GLN A 1 83 ? 31.383 7.706 12.699 1.00 94.65 83 GLN A O 1
ATOM 618 N N . ALA A 1 84 ? 31.480 5.798 13.790 1.00 97.20 84 ALA A N 1
ATOM 619 C CA . ALA A 1 84 ? 31.910 4.776 14.722 1.00 102.15 84 ALA A CA 1
ATOM 620 C C . ALA A 1 84 ? 32.161 3.484 13.945 1.00 108.99 84 ALA A C 1
ATOM 621 O O . ALA A 1 84 ? 33.306 3.094 13.713 1.00 114.69 84 ALA A O 1
ATOM 623 N N . ALA A 1 85 ? 31.086 2.819 13.511 1.00 60.86 85 ALA A N 1
ATOM 624 C CA . ALA A 1 85 ? 31.286 1.708 12.583 1.00 56.13 85 ALA A CA 1
ATOM 625 C C . ALA A 1 85 ? 31.611 2.318 11.210 1.00 65.24 85 ALA A C 1
ATOM 626 O O . ALA A 1 85 ? 32.672 2.945 11.112 1.00 89.39 85 ALA A O 1
ATOM 628 N N . GLY A 1 86 ? 30.577 2.450 10.405 1.00 59.76 86 GLY A N 1
ATOM 629 C CA . GLY A 1 86 ? 30.443 3.104 9.133 1.00 47.16 86 GLY A CA 1
ATOM 630 C C . GLY A 1 86 ? 31.563 2.877 8.142 1.00 42.18 86 GLY A C 1
ATOM 631 O O . GLY A 1 86 ? 32.745 2.992 8.470 1.00 57.49 86 GLY A O 1
ATOM 632 N N . PRO A 1 87 ? 31.203 2.534 6.901 1.00 33.54 87 PRO A N 1
ATOM 633 C CA . PRO A 1 87 ? 32.197 2.286 5.875 1.00 26.37 87 PRO A CA 1
ATOM 634 C C . PRO A 1 87 ? 32.902 3.561 5.395 1.00 35.56 87 PRO A C 1
ATOM 635 O O . PRO A 1 87 ? 32.267 4.604 5.238 1.00 28.03 87 PRO A O 1
ATOM 639 N N . ASP A 1 88 ? 34.201 3.387 5.180 1.00 27.47 88 ASP A N 1
ATOM 640 C CA . ASP A 1 88 ? 35.118 4.412 4.702 1.00 26.65 88 ASP A CA 1
ATOM 641 C C . ASP A 1 88 ? 34.902 5.708 5.477 1.00 22.05 88 ASP A C 1
ATOM 642 O O . ASP A 1 88 ? 34.891 6.781 4.856 1.00 17.89 88 ASP A O 1
ATOM 647 N N . THR A 1 89 ? 34.740 5.570 6.779 1.00 19.53 89 THR A N 1
ATOM 648 C CA . THR A 1 89 ? 34.570 6.711 7.656 1.00 16.71 89 THR A CA 1
ATOM 649 C C . THR A 1 89 ? 35.829 7.572 7.688 1.00 18.18 89 THR A C 1
ATOM 650 O O . THR A 1 89 ? 36.952 7.067 7.713 1.00 21.03 89 THR A O 1
ATOM 654 N N . ILE A 1 90 ? 35.677 8.891 7.728 1.00 14.31 90 ILE A N 1
ATOM 655 C CA . ILE A 1 90 ? 36.850 9.733 7.958 1.00 12.35 90 ILE A CA 1
ATOM 656 C C . ILE A 1 90 ? 37.544 9.339 9.266 1.00 13.07 90 ILE A C 1
ATOM 657 O O . ILE A 1 90 ? 36.890 8.946 10.252 1.00 15.84 90 ILE A O 1
ATOM 662 N N . SER A 1 91 ? 38.867 9.426 9.206 1.00 14.17 91 SER A N 1
ATOM 663 C CA . SER A 1 91 ? 39.671 9.078 10.385 1.00 16.37 91 SER A CA 1
ATOM 664 C C . SER A 1 91 ? 39.613 10.178 11.417 1.00 17.37 91 SER A C 1
ATOM 665 O O . SER A 1 91 ? 39.578 11.358 11.075 1.00 16.05 91 SER A O 1
ATOM 668 N N . GLY A 1 92 ? 39.648 9.812 12.703 1.00 20.46 92 GLY A N 1
ATOM 669 C CA . GLY A 1 92 ? 39.690 10.900 13.681 1.00 19.03 92 GLY A CA 1
ATOM 670 C C . GLY A 1 92 ? 41.122 11.249 14.062 1.00 21.84 92 GLY A C 1
ATOM 671 O O . GLY A 1 92 ? 41.309 12.051 14.990 1.00 19.83 92 GLY A O 1
ATOM 672 N N . ALA A 1 93 ? 42.118 10.666 13.381 1.00 20.96 93 ALA A N 1
ATOM 673 C CA . ALA A 1 93 ? 43.512 10.930 13.758 1.00 17.45 93 ALA A CA 1
ATOM 674 C C . ALA A 1 93 ? 43.971 12.362 13.507 1.00 16.52 93 ALA A C 1
ATOM 675 O O . ALA A 1 93 ? 43.497 13.042 12.591 1.00 18.28 93 ALA A O 1
ATOM 677 N N . THR A 1 94 ? 44.920 12.819 14.331 1.00 17.01 94 THR A N 1
ATOM 678 C CA . THR A 1 94 ? 45.523 14.139 14.191 1.00 14.05 94 THR A CA 1
ATOM 679 C C . THR A 1 94 ? 46.360 14.203 12.924 1.00 13.35 94 THR A C 1
ATOM 680 O O . THR A 1 94 ? 47.121 13.292 12.599 1.00 16.44 94 THR A O 1
ATOM 684 N N . ILE A 1 95 ? 46.210 15.310 12.199 1.00 14.82 95 ILE A N 1
ATOM 685 C CA . ILE A 1 95 ? 47.004 15.433 10.958 1.00 15.56 95 ILE A CA 1
ATOM 686 C C . ILE A 1 95 ? 47.886 16.664 11.040 1.00 15.04 95 ILE A C 1
ATOM 687 O O . ILE A 1 95 ? 47.479 17.733 11.489 1.00 14.55 95 ILE A O 1
ATOM 692 N N . PRO A 1 96 ? 49.129 16.559 10.579 1.00 13.31 96 PRO A N 1
ATOM 693 C CA . PRO A 1 96 ? 50.037 17.691 10.611 1.00 12.59 96 PRO A CA 1
ATOM 694 C C . PRO A 1 96 ? 49.666 18.766 9.591 1.00 14.19 96 PRO A C 1
ATOM 695 O O . PRO A 1 96 ? 48.951 18.501 8.601 1.00 13.01 96 PRO A O 1
ATOM 699 N N . GLN A 1 97 ? 50.169 19.970 9.837 1.00 12.60 97 GLN A N 1
ATOM 700 C CA . GLN A 1 97 ? 49.960 21.087 8.939 1.00 10.88 97 GLN A CA 1
ATOM 701 C C . GLN A 1 97 ? 50.326 20.716 7.499 1.00 12.33 97 GLN A C 1
ATOM 702 O O . GLN A 1 97 ? 51.377 20.102 7.278 1.00 15.44 97 GLN A O 1
ATOM 708 N N . GLY A 1 98 ? 49.465 21.107 6.569 1.00 10.67 98 GLY A N 1
ATOM 709 C CA . GLY A 1 98 ? 49.723 20.890 5.146 1.00 11.43 98 GLY A CA 1
ATOM 710 C C . GLY A 1 98 ? 49.112 19.605 4.611 1.00 11.74 98 GLY A C 1
ATOM 711 O O . GLY A 1 98 ? 49.075 19.436 3.405 1.00 13.59 98 GLY A O 1
ATOM 712 N N . GLU A 1 99 ? 48.643 18.723 5.486 1.00 10.36 99 GLU A N 1
ATOM 713 C CA . GLU A 1 99 ? 47.987 17.474 5.068 1.00 8.71 99 GLU A CA 1
ATOM 714 C C . GLU A 1 99 ? 46.480 17.648 5.145 1.00 8.99 99 GLU A C 1
ATOM 715 O O . GLU A 1 99 ? 45.962 18.666 5.637 1.00 10.62 99 GLU A O 1
ATOM 721 N N . GLN A 1 100 ? 45.799 16.643 4.624 1.00 10.68 100 GLN A N 1
ATOM 722 C CA . GLN A 1 100 ? 44.344 16.575 4.596 1.00 12.65 100 GLN A CA 1
ATOM 723 C C . GLN A 1 100 ? 43.890 15.182 4.985 1.00 10.29 100 GLN A C 1
ATOM 724 O O . GLN A 1 100 ? 44.687 14.236 4.906 1.00 10.87 100 GLN A O 1
ATOM 730 N N . SER A 1 101 ? 42.603 15.087 5.349 1.00 9.07 101 SER A N 1
ATOM 731 C CA . SER A 1 101 ? 42.045 13.787 5.710 1.00 10.77 101 SER A CA 1
ATOM 732 C C . SER A 1 101 ? 40.624 13.699 5.198 1.00 11.66 101 SER A C 1
ATOM 733 O O . SER A 1 101 ? 39.880 14.667 5.421 1.00 13.34 101 SER A O 1
ATOM 736 N N . THR A 1 102 ? 40.237 12.618 4.538 1.00 8.78 102 THR A N 1
ATOM 737 C CA . THR A 1 102 ? 38.893 12.591 3.972 1.00 12.44 102 THR A CA 1
ATOM 738 C C . THR A 1 102 ? 38.175 11.293 4.311 1.00 10.34 102 THR A C 1
ATOM 739 O O . THR A 1 102 ? 38.795 10.279 4.655 1.00 13.17 102 THR A O 1
ATOM 743 N N . GLY A 1 103 ? 36.851 11.343 4.180 1.00 10.36 103 GLY A N 1
ATOM 744 C CA . GLY A 1 103 ? 36.103 10.085 4.348 1.00 11.78 103 GLY A CA 1
ATOM 745 C C . GLY A 1 103 ? 34.634 10.407 4.510 1.00 9.21 103 GLY A C 1
ATOM 746 O O . GLY A 1 103 ? 34.175 11.544 4.397 1.00 11.90 103 GLY A O 1
ATOM 747 N N . LYS A 1 104 ? 33.858 9.357 4.796 1.00 11.01 104 LYS A N 1
ATOM 748 C CA . LYS A 1 104 ? 32.437 9.569 5.020 1.00 10.82 104 LYS A CA 1
ATOM 749 C C . LYS A 1 104 ? 32.052 9.877 6.458 1.00 11.45 104 LYS A C 1
ATOM 750 O O . LYS A 1 104 ? 32.717 9.507 7.419 1.00 11.50 104 LYS A O 1
ATOM 756 N N . ILE A 1 105 ? 30.906 10.549 6.567 1.00 11.42 105 ILE A N 1
ATOM 757 C CA . ILE A 1 105 ? 30.233 10.747 7.858 1.00 9.20 105 ILE A CA 1
ATOM 758 C C . ILE A 1 105 ? 28.793 10.310 7.622 1.00 11.63 105 ILE A C 1
ATOM 759 O O . ILE A 1 105 ? 28.295 10.424 6.494 1.00 13.27 105 ILE A O 1
ATOM 764 N N . TYR A 1 106 ? 28.130 9.780 8.629 1.00 11.99 106 TYR A N 1
ATOM 765 C CA . TYR A 1 106 ? 26.774 9.260 8.489 1.00 10.61 106 TYR A CA 1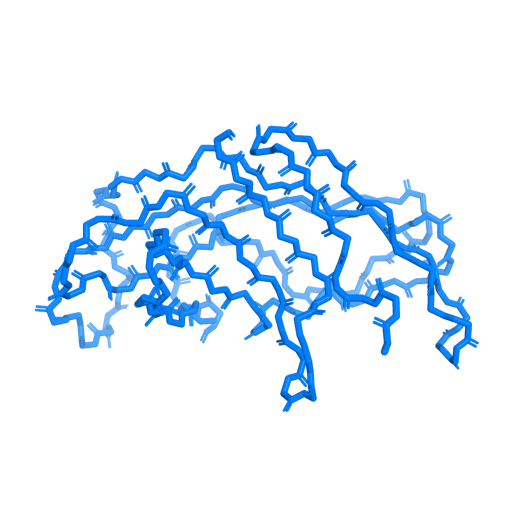
ATOM 766 C C . TYR A 1 106 ? 25.766 9.910 9.424 1.00 10.87 106 TYR A C 1
ATOM 767 O O . TYR A 1 106 ? 26.147 10.467 10.447 1.00 11.67 106 TYR A O 1
ATOM 776 N N . PHE A 1 107 ? 24.484 9.807 9.069 1.00 8.58 107 PHE A N 1
ATOM 777 C CA . PHE A 1 107 ? 23.376 10.380 9.838 1.00 9.76 107 PHE A CA 1
ATOM 778 C C . PHE A 1 107 ? 22.187 9.405 9.840 1.00 11.48 107 PHE A C 1
ATOM 779 O O . PHE A 1 107 ? 22.023 8.670 8.854 1.00 13.12 107 PHE A O 1
ATOM 787 N N . ASP A 1 108 ? 21.363 9.384 10.867 1.00 10.53 108 ASP A N 1
ATOM 788 C CA . ASP A 1 108 ? 20.155 8.543 10.859 1.00 13.90 108 ASP A CA 1
ATOM 789 C C . ASP A 1 108 ? 18.958 9.437 10.611 1.00 13.07 108 ASP A C 1
ATOM 790 O O . ASP A 1 108 ? 18.498 10.163 11.491 1.00 14.53 108 ASP A O 1
ATOM 795 N N . VAL A 1 109 ? 18.453 9.477 9.361 1.00 13.77 109 VAL A N 1
ATOM 796 C CA . VAL A 1 109 ? 17.426 10.444 9.023 1.00 13.63 109 VAL A CA 1
ATOM 797 C C . VAL A 1 109 ? 16.045 9.859 9.326 1.00 12.49 109 VAL A C 1
ATOM 798 O O . VAL A 1 109 ? 15.621 8.913 8.676 1.00 14.91 109 VAL A O 1
ATOM 802 N N . THR A 1 110 ? 15.420 10.450 10.326 1.00 15.20 110 THR A N 1
ATOM 803 C CA . THR A 1 110 ? 14.124 9.958 10.766 1.00 22.53 110 THR A CA 1
ATOM 804 C C . THR A 1 110 ? 12.969 10.864 10.389 1.00 21.04 110 THR A C 1
ATOM 805 O O . THR A 1 110 ? 11.804 10.585 10.718 1.00 30.06 110 THR A O 1
ATOM 809 N N . GLY A 1 111 ? 13.193 11.974 9.729 1.00 13.51 111 GLY A N 1
ATOM 810 C CA . GLY A 1 111 ? 12.158 12.874 9.282 1.00 16.47 111 GLY A CA 1
ATOM 811 C C . GLY A 1 111 ? 12.409 13.303 7.832 1.00 11.14 111 GLY A C 1
ATOM 812 O O . GLY A 1 111 ? 12.941 12.468 7.087 1.00 14.43 111 GLY A O 1
ATOM 813 N N . PRO A 1 112 ? 12.047 14.508 7.495 1.00 11.84 112 PRO A N 1
ATOM 814 C CA . PRO A 1 112 ? 12.302 15.016 6.134 1.00 11.51 112 PRO A CA 1
ATOM 815 C C . PRO A 1 112 ? 13.789 14.909 5.791 1.00 12.11 112 PRO A C 1
ATOM 816 O O . PRO A 1 112 ? 14.679 14.968 6.662 1.00 13.16 112 PRO A O 1
ATOM 820 N N . SER A 1 113 ? 14.058 14.731 4.499 1.00 9.40 113 SER A N 1
ATOM 821 C CA . SER A 1 113 ? 15.431 14.593 4.057 1.00 11.80 113 SER A CA 1
ATOM 822 C C . SER A 1 113 ? 16.270 15.857 4.243 1.00 9.57 113 SER A C 1
ATOM 823 O O . SER A 1 113 ? 15.819 16.969 3.937 1.00 10.99 113 SER A O 1
ATOM 826 N N . PRO A 1 114 ? 17.525 15.735 4.674 1.00 8.98 114 PRO A N 1
ATOM 827 C CA . PRO A 1 114 ? 18.324 16.945 4.840 1.00 9.19 114 PRO A CA 1
ATOM 828 C C . PRO A 1 114 ? 18.911 17.473 3.537 1.00 10.03 114 PRO A C 1
ATOM 829 O O . PRO A 1 114 ? 19.108 16.706 2.594 1.00 11.25 114 PRO A O 1
ATOM 833 N N . THR A 1 115 ? 19.256 18.759 3.567 1.00 8.72 115 THR A N 1
ATOM 834 C CA . THR A 1 115 ? 19.869 19.424 2.442 1.00 8.76 115 THR A CA 1
ATOM 835 C C . THR A 1 115 ? 21.038 20.290 2.851 1.00 14.33 115 THR A C 1
ATOM 836 O O . THR A 1 115 ? 21.626 21.008 2.024 1.00 10.37 115 THR A O 1
ATOM 840 N N . ILE A 1 116 ? 21.379 20.252 4.129 1.00 10.57 116 ILE A N 1
ATOM 841 C CA . ILE A 1 116 ? 22.364 21.118 4.753 1.00 9.64 116 ILE A CA 1
ATOM 842 C C . ILE A 1 116 ? 23.239 20.284 5.678 1.00 12.45 116 ILE A C 1
ATOM 843 O O . ILE A 1 116 ? 22.780 19.320 6.295 1.00 9.94 116 ILE A O 1
ATOM 848 N N . VAL A 1 117 ? 24.545 20.636 5.771 1.00 10.01 117 VAL A N 1
ATOM 849 C CA . VAL A 1 117 ? 25.364 20.076 6.835 1.00 8.55 117 VAL A CA 1
ATOM 850 C C . VAL A 1 117 ? 25.877 21.236 7.690 1.00 10.41 117 VAL A C 1
ATOM 851 O O . VAL A 1 117 ? 26.226 22.295 7.184 1.00 10.46 117 VAL A O 1
ATOM 855 N N . ALA A 1 118 ? 25.893 21.071 9.013 1.00 12.72 118 ALA A N 1
ATOM 856 C CA . ALA A 1 118 ? 26.377 22.165 9.876 1.00 11.14 118 ALA A CA 1
ATOM 857 C C . ALA A 1 118 ? 27.350 21.598 10.910 1.00 12.23 118 ALA A C 1
ATOM 858 O O . ALA A 1 118 ? 27.079 20.486 11.422 1.00 12.89 118 ALA A O 1
ATOM 860 N N . MET A 1 119 ? 28.419 22.310 11.223 1.00 8.44 119 MET A N 1
ATOM 861 C CA . MET A 1 119 ? 29.281 21.925 12.338 1.00 9.10 119 MET A CA 1
ATOM 862 C C . MET A 1 119 ? 28.932 22.844 13.516 1.00 11.13 119 MET A C 1
ATOM 863 O O . MET A 1 119 ? 28.999 24.061 13.346 1.00 11.56 119 MET A O 1
ATOM 868 N N . ASN A 1 120 ? 28.595 22.258 14.670 1.00 10.47 120 ASN A N 1
ATOM 869 C CA . ASN A 1 120 ? 28.259 22.997 15.886 1.00 9.90 120 ASN A CA 1
ATOM 870 C C . ASN A 1 120 ? 29.063 22.415 17.045 1.00 10.93 120 ASN A C 1
ATOM 871 O O . ASN A 1 120 ? 29.153 21.202 17.165 1.00 12.67 120 ASN A O 1
ATOM 876 N N . ASN A 1 121 ? 29.622 23.340 17.857 1.00 11.15 121 ASN A N 1
ATOM 877 C CA . ASN A 1 121 ? 30.556 22.884 18.883 1.00 12.76 121 ASN A CA 1
ATOM 878 C C . ASN A 1 121 ? 29.863 22.827 20.259 1.00 12.08 121 ASN A C 1
ATOM 879 O O . ASN A 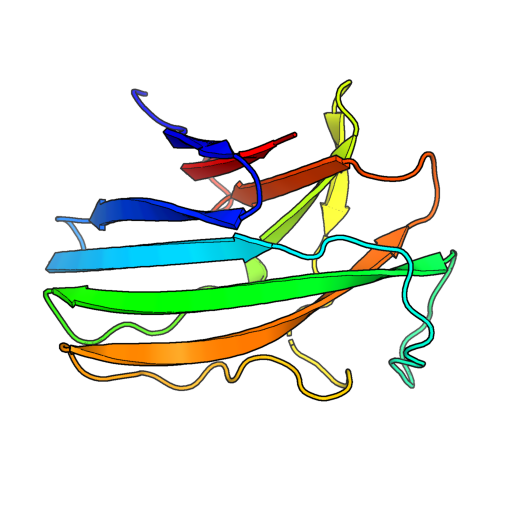1 121 ? 30.651 22.779 21.212 1.00 16.33 121 ASN A O 1
ATOM 884 N N . GLY A 1 122 ? 28.559 22.816 20.340 1.00 14.23 122 GLY A N 1
ATOM 885 C CA . GLY A 1 122 ? 27.829 22.805 21.629 1.00 13.21 122 GLY A CA 1
ATOM 886 C C . GLY A 1 122 ? 27.536 24.213 22.110 1.00 20.30 122 GLY A C 1
ATOM 887 O O . GLY A 1 122 ? 26.604 24.394 22.900 1.00 22.94 122 GLY A O 1
ATOM 888 N N . MET A 1 123 ? 28.325 25.165 21.613 1.00 19.75 123 MET A N 1
ATOM 889 C CA . MET A 1 123 ? 28.152 26.572 21.985 1.00 21.15 123 MET A CA 1
ATOM 890 C C . MET A 1 123 ? 27.444 27.323 20.864 1.00 23.07 123 MET A C 1
ATOM 891 O O . MET A 1 123 ? 26.588 28.172 21.113 1.00 23.62 123 MET A O 1
ATOM 896 N N . GLU A 1 124 ? 27.773 27.026 19.602 1.00 15.98 124 GLU A N 1
ATOM 897 C CA . GLU A 1 124 ? 27.150 27.731 18.501 1.00 15.90 124 GLU A CA 1
ATOM 898 C C . GLU A 1 124 ? 27.429 27.008 17.177 1.00 12.08 124 GLU A C 1
ATOM 899 O O . GLU A 1 124 ? 28.270 26.123 17.187 1.00 14.18 124 GLU A O 1
ATOM 905 N N . ASP A 1 125 ? 26.750 27.397 16.116 1.00 12.63 125 ASP A N 1
ATOM 906 C CA . ASP A 1 125 ? 27.020 26.930 14.760 1.00 11.51 125 ASP A CA 1
ATOM 907 C C . ASP A 1 125 ? 28.305 27.626 14.263 1.00 15.02 125 ASP A C 1
ATOM 908 O O . ASP A 1 125 ? 28.443 28.857 14.388 1.00 15.64 125 ASP A O 1
ATOM 913 N N . LEU A 1 126 ? 29.238 26.862 13.737 1.00 11.93 126 LEU A N 1
ATOM 914 C CA . LEU A 1 126 ? 30.510 27.388 13.245 1.00 9.91 126 LEU A CA 1
ATOM 915 C C . LEU A 1 126 ? 30.543 27.448 11.723 1.00 10.88 126 LEU A C 1
ATOM 916 O O . LEU A 1 126 ? 30.897 28.491 11.159 1.00 15.38 126 LEU A O 1
ATOM 921 N N . LEU A 1 127 ? 30.185 26.352 11.076 1.00 9.80 127 LEU A N 1
ATOM 922 C CA . LEU A 1 127 ? 30.281 26.221 9.613 1.00 9.44 127 LEU A CA 1
ATOM 923 C C . LEU A 1 127 ? 29.016 25.551 9.081 1.00 10.71 127 LEU A C 1
ATOM 924 O O . LEU A 1 127 ? 28.548 24.569 9.681 1.00 12.35 127 LEU A O 1
ATOM 929 N N . ILE A 1 128 ? 28.486 26.080 7.978 1.00 10.55 128 ILE A N 1
ATOM 930 C CA . ILE A 1 128 ? 27.273 25.528 7.388 1.00 7.46 128 ILE A CA 1
ATOM 931 C C . ILE A 1 128 ? 27.449 25.395 5.882 1.00 11.69 128 ILE A C 1
ATOM 932 O O . ILE A 1 128 ? 27.897 26.380 5.283 1.00 11.03 128 ILE A O 1
ATOM 937 N N . TRP A 1 129 ? 27.106 24.269 5.305 1.00 10.50 129 TRP A N 1
ATOM 938 C CA . TRP A 1 129 ? 27.123 23.976 3.878 1.00 10.03 129 TRP A CA 1
ATOM 939 C C . TRP A 1 129 ? 25.690 23.759 3.390 1.00 12.97 129 TRP A C 1
ATOM 940 O O . TRP A 1 129 ? 25.007 22.903 3.950 1.00 12.83 129 TRP A O 1
ATOM 951 N N . GLU A 1 130 ? 25.265 24.549 2.411 1.00 11.79 130 GLU A N 1
ATOM 952 C CA . GLU A 1 130 ? 23.884 24.505 1.935 1.00 10.93 130 GLU A CA 1
ATOM 953 C C . GLU A 1 130 ? 23.832 24.361 0.428 1.00 10.65 130 GLU A C 1
ATOM 954 O O . GLU A 1 130 ? 24.856 24.495 -0.249 1.00 12.81 130 GLU A O 1
ATOM 960 N N . PRO A 1 131 ? 22.670 24.038 -0.142 1.00 9.85 131 PRO A N 1
ATOM 961 C CA . PRO A 1 131 ? 22.602 24.021 -1.598 1.00 10.16 131 PRO A CA 1
ATOM 962 C C . PRO A 1 131 ? 22.960 25.405 -2.102 1.00 17.38 131 PRO A C 1
ATOM 963 O O . PRO A 1 131 ? 22.533 26.422 -1.570 1.00 19.84 131 PRO A O 1
#

Nearest PDB structures (foldseek):
  1lmi-assembly1_A  TM=1.008E+00  e=7.702E-25  Mycobacterium tuberculosis
  4r4g-assembly1_A  TM=6.277E-01  e=1.968E-03  Bacillus subtilis subsp. subtilis str. 168
  5u9o-assembly1_E  TM=1.868E-01  e=3.526E+00  Arabidopsis thaliana

Organism: Mycobacterium tuberculosis (strain ATCC 25618 / H37Rv) (NCBI:txid83332)

B-factor: mean 21.85, std 16.5, range [7.46, 128.93]

Secondary structure (DSSP, 8-state):
--PPEEEETT-EEEEEETTTTEEEEEEEEEEEE------SS---SEEEEEEEEEEEEES-B---GGGEEEE-TT--EEEB--SSS-TTBPP---B-TT-EEEEEEEEEE-SSPP-EEEEE-SSSEEEEEE-

CATH classification: 2.60.40.1240

GO terms:
  GO:0005576 extracellular region (C, IDA)
  GO:0005576 extracellular region (C, HDA)